Protein AF-A0A1Y3NTS7-F1 (afdb_monomer)

Radius of gyration: 37.54 Å; Cα contacts (8 Å, |Δi|>4): 30; chains: 1; bounding box: 83×31×103 Å

Structure (mmCIF, N/CA/C/O backbone):
data_AF-A0A1Y3NTS7-F1
#
_entry.id   AF-A0A1Y3NTS7-F1
#
loop_
_atom_site.group_PDB
_atom_site.id
_atom_site.type_symbol
_atom_site.label_atom_id
_atom_site.label_alt_id
_atom_site.label_comp_id
_atom_site.label_asym_id
_atom_site.label_entity_id
_atom_site.label_seq_id
_atom_site.pdbx_PDB_ins_code
_atom_site.Cartn_x
_atom_site.Cartn_y
_atom_site.Cartn_z
_atom_site.occupancy
_atom_site.B_iso_or_equiv
_atom_site.auth_seq_id
_atom_site.auth_comp_id
_atom_site.auth_asym_id
_atom_site.auth_atom_id
_atom_site.pdbx_PDB_model_num
ATOM 1 N N . MET A 1 1 ? 10.944 -1.622 -2.783 1.00 57.41 1 MET A N 1
ATOM 2 C CA . MET A 1 1 ? 10.108 -2.823 -2.559 1.00 57.41 1 MET A CA 1
ATOM 3 C C . MET A 1 1 ? 10.225 -3.338 -1.124 1.00 57.41 1 MET A C 1
ATOM 5 O O . MET A 1 1 ? 9.207 -3.390 -0.445 1.00 57.41 1 MET A O 1
ATOM 9 N N . ASP A 1 2 ? 11.427 -3.613 -0.604 1.00 72.56 2 ASP A N 1
ATOM 10 C CA . ASP A 1 2 ? 11.604 -4.149 0.764 1.00 72.56 2 ASP A CA 1
ATOM 11 C C . ASP A 1 2 ? 11.023 -3.290 1.894 1.00 72.56 2 ASP A C 1
ATOM 13 O O . ASP A 1 2 ? 10.480 -3.819 2.861 1.00 72.56 2 ASP A O 1
ATOM 17 N N . THR A 1 3 ? 11.093 -1.963 1.788 1.00 67.62 3 THR A N 1
ATOM 18 C CA . THR A 1 3 ? 10.524 -1.042 2.785 1.00 67.62 3 THR A CA 1
ATOM 19 C C . THR A 1 3 ? 8.996 -1.093 2.831 1.00 67.62 3 THR A C 1
ATOM 21 O O . THR A 1 3 ? 8.423 -1.024 3.914 1.00 67.62 3 THR A O 1
ATOM 24 N N . MET A 1 4 ? 8.333 -1.280 1.684 1.00 62.25 4 MET A N 1
ATOM 25 C CA . MET A 1 4 ? 6.873 -1.422 1.611 1.00 62.25 4 MET A CA 1
ATOM 26 C C . MET A 1 4 ? 6.404 -2.781 2.134 1.00 62.25 4 MET A C 1
ATOM 28 O O . MET A 1 4 ? 5.432 -2.838 2.883 1.00 62.25 4 MET A O 1
ATOM 32 N N . ASN A 1 5 ? 7.123 -3.864 1.818 1.00 75.44 5 ASN A N 1
ATOM 33 C CA . ASN A 1 5 ? 6.822 -5.187 2.374 1.00 75.44 5 ASN A CA 1
ATOM 34 C C . ASN A 1 5 ? 6.963 -5.191 3.903 1.00 75.44 5 ASN A C 1
ATOM 36 O O . ASN A 1 5 ? 6.062 -5.647 4.601 1.00 75.44 5 ASN A O 1
ATOM 40 N N . LYS A 1 6 ? 8.026 -4.570 4.435 1.00 75.56 6 LYS A N 1
ATOM 41 C CA . LYS A 1 6 ? 8.197 -4.374 5.885 1.00 75.56 6 LYS A CA 1
ATOM 42 C C . LYS A 1 6 ? 7.050 -3.576 6.505 1.00 75.56 6 LYS A C 1
ATOM 44 O O . LYS A 1 6 ? 6.595 -3.921 7.592 1.00 75.56 6 LYS A O 1
ATOM 49 N N . TYR A 1 7 ? 6.574 -2.529 5.832 1.00 71.62 7 TYR A N 1
ATOM 50 C CA . TYR A 1 7 ? 5.452 -1.729 6.323 1.00 71.62 7 TYR A CA 1
ATOM 51 C C . TYR A 1 7 ? 4.150 -2.542 6.369 1.00 71.62 7 TYR A C 1
ATOM 53 O O . TYR A 1 7 ? 3.474 -2.559 7.399 1.00 71.62 7 TYR A O 1
ATOM 61 N N . ARG A 1 8 ? 3.848 -3.302 5.306 1.00 73.19 8 ARG A N 1
ATOM 62 C CA . ARG A 1 8 ? 2.704 -4.227 5.258 1.00 73.19 8 ARG A CA 1
ATOM 63 C C . ARG A 1 8 ? 2.768 -5.268 6.375 1.00 73.19 8 ARG A C 1
ATOM 65 O O . ARG A 1 8 ? 1.764 -5.524 7.040 1.00 73.19 8 ARG A O 1
ATOM 72 N N . ASP A 1 9 ? 3.945 -5.836 6.622 1.00 84.31 9 ASP A N 1
ATOM 73 C CA . ASP A 1 9 ? 4.140 -6.829 7.679 1.00 84.31 9 ASP A CA 1
ATOM 74 C C . ASP A 1 9 ? 3.921 -6.225 9.072 1.00 84.31 9 ASP A C 1
ATOM 76 O O . ASP A 1 9 ? 3.266 -6.835 9.921 1.00 84.31 9 ASP A O 1
ATOM 80 N N . ILE A 1 10 ? 4.421 -5.007 9.312 1.00 79.19 10 ILE A N 1
ATOM 81 C CA . ILE A 1 10 ? 4.202 -4.279 10.570 1.00 79.19 10 ILE A CA 1
ATOM 82 C C . ILE A 1 10 ? 2.710 -4.014 10.784 1.00 79.19 10 ILE A C 1
ATOM 84 O O . ILE A 1 10 ? 2.211 -4.264 11.882 1.00 79.19 10 ILE A O 1
ATOM 88 N N . GLN A 1 11 ? 1.990 -3.569 9.754 1.00 69.00 11 GLN A N 1
ATOM 89 C CA . GLN A 1 11 ? 0.558 -3.291 9.856 1.00 69.00 11 GLN A CA 1
ATOM 90 C C . GLN A 1 11 ? -0.280 -4.552 10.069 1.00 69.00 11 GLN A C 1
ATOM 92 O O . GLN A 1 11 ? -1.109 -4.583 10.977 1.00 69.00 11 GLN A O 1
ATOM 97 N N . THR A 1 12 ? 0.009 -5.633 9.341 1.00 79.38 12 THR A N 1
ATOM 98 C CA . THR A 1 12 ? -0.652 -6.936 9.540 1.00 79.38 12 THR A CA 1
ATOM 99 C C . THR A 1 12 ? -0.431 -7.440 10.969 1.00 79.38 12 THR A C 1
ATOM 101 O O . THR A 1 12 ? -1.339 -7.936 11.641 1.00 79.38 12 THR A O 1
ATOM 104 N N . LYS A 1 13 ? 0.790 -7.264 11.490 1.00 82.12 13 LYS A N 1
ATOM 105 C CA . LYS A 1 13 ? 1.135 -7.627 12.867 1.00 82.12 13 LYS A CA 1
ATOM 106 C C . LYS A 1 13 ? 0.399 -6.757 13.891 1.00 82.12 13 LYS A C 1
ATOM 108 O O . LYS A 1 13 ? 0.028 -7.277 14.944 1.00 82.12 13 LYS A O 1
ATOM 113 N N . TYR A 1 14 ? 0.182 -5.477 13.590 1.00 72.88 14 TYR A N 1
ATOM 114 C CA . TYR A 1 14 ? -0.600 -4.558 14.419 1.00 72.88 14 TYR A CA 1
ATOM 115 C C . TYR A 1 14 ? -2.085 -4.936 14.447 1.00 72.88 14 TYR A C 1
ATOM 117 O O . TYR A 1 14 ? -2.630 -5.108 15.536 1.00 72.88 14 TYR A O 1
ATOM 125 N N . GLN A 1 15 ? -2.705 -5.169 13.285 1.00 75.56 15 GLN A N 1
ATOM 126 C CA . GLN A 1 15 ? -4.097 -5.631 13.180 1.00 75.56 15 GLN A CA 1
ATOM 127 C C . GLN A 1 15 ? -4.327 -6.930 13.955 1.00 75.56 15 GLN A C 1
ATOM 129 O O . GLN A 1 15 ? -5.279 -7.039 14.726 1.00 75.56 15 GLN A O 1
ATOM 134 N N . ARG A 1 16 ? -3.418 -7.905 13.825 1.00 80.56 16 ARG A N 1
ATOM 135 C CA . ARG A 1 16 ? -3.522 -9.165 14.573 1.00 80.56 16 ARG A CA 1
ATOM 136 C C . ARG A 1 16 ? -3.474 -8.944 16.086 1.00 80.56 16 ARG A C 1
ATOM 138 O O . ARG A 1 16 ? -4.339 -9.437 16.802 1.00 80.56 16 ARG A O 1
ATOM 145 N N . LYS A 1 17 ? -2.494 -8.174 16.574 1.00 77.50 17 LYS A N 1
ATOM 146 C CA . LYS A 1 17 ? -2.370 -7.864 18.010 1.00 77.50 17 LYS A CA 1
ATOM 147 C C . LYS A 1 17 ? -3.588 -7.123 18.552 1.00 77.50 17 LYS A C 1
ATOM 149 O O . LYS A 1 17 ? -3.964 -7.323 19.704 1.00 77.50 17 LYS A O 1
ATOM 154 N N . TYR A 1 18 ? -4.173 -6.251 17.742 1.00 71.06 18 TYR A N 1
ATOM 155 C CA . TYR A 1 18 ? -5.391 -5.548 18.099 1.00 71.06 18 TYR A CA 1
ATOM 156 C C . TYR A 1 18 ? -6.562 -6.515 18.261 1.00 71.06 18 TYR A C 1
ATOM 158 O O . TYR A 1 18 ? -7.214 -6.502 19.304 1.00 71.06 18 TYR A O 1
ATOM 166 N N . LYS A 1 19 ? -6.787 -7.380 17.264 1.00 76.62 19 LYS A N 1
ATOM 167 C CA . LYS A 1 19 ? -7.880 -8.357 17.271 1.00 76.62 19 LYS A CA 1
ATOM 168 C C . LYS A 1 19 ? -7.815 -9.249 18.512 1.00 76.62 19 LYS A C 1
ATOM 170 O O . LYS A 1 19 ? -8.800 -9.374 19.229 1.00 76.62 19 LYS A O 1
ATOM 175 N N . GLU A 1 20 ? -6.623 -9.749 18.834 1.00 79.88 20 GLU A N 1
ATOM 176 C CA . GLU A 1 20 ? -6.383 -10.557 20.037 1.00 79.88 20 GLU A CA 1
ATOM 177 C C . GLU A 1 20 ? -6.694 -9.806 21.345 1.00 79.88 20 GLU A C 1
ATOM 179 O O . GLU A 1 20 ? -7.206 -10.395 22.296 1.00 79.88 20 GLU A O 1
ATOM 184 N N . ARG A 1 21 ? -6.367 -8.509 21.435 1.00 73.00 21 ARG A N 1
ATOM 185 C CA . ARG A 1 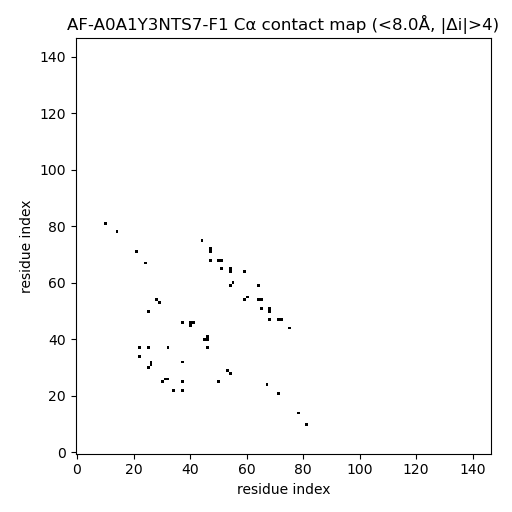21 ? -6.666 -7.702 22.632 1.00 73.00 21 ARG A CA 1
ATOM 186 C C . ARG A 1 21 ? -8.155 -7.417 22.765 1.00 73.00 21 ARG A C 1
ATOM 188 O O . ARG A 1 21 ? -8.689 -7.521 23.863 1.00 73.00 21 ARG A O 1
ATOM 195 N N . MET A 1 22 ? -8.806 -7.096 21.656 1.00 69.06 22 MET A N 1
ATOM 196 C CA . MET A 1 22 ? -10.241 -6.842 21.602 1.00 69.06 22 MET A CA 1
ATOM 197 C C . MET A 1 22 ? -11.055 -8.071 21.990 1.00 69.06 22 MET A C 1
ATOM 199 O O . MET A 1 22 ? -11.951 -7.966 22.823 1.00 69.06 22 MET A O 1
ATOM 203 N N . GLU A 1 23 ? -10.693 -9.241 21.460 1.00 74.12 23 GLU A N 1
ATOM 204 C CA . GLU A 1 23 ? -11.304 -10.517 21.840 1.00 74.12 23 GLU A CA 1
ATOM 205 C C . GLU A 1 23 ? -11.212 -10.747 23.355 1.00 74.12 23 GLU A C 1
ATOM 207 O O . GLU A 1 23 ? -12.215 -11.060 23.995 1.00 74.12 23 GLU A O 1
ATOM 212 N N . LYS A 1 24 ? -10.041 -10.510 23.961 1.00 75.62 24 LYS A N 1
ATOM 213 C CA . LYS A 1 24 ? -9.863 -10.632 25.418 1.00 75.62 24 LYS A CA 1
ATOM 214 C C . LYS A 1 24 ? -10.723 -9.645 26.206 1.00 75.62 24 LYS A C 1
ATOM 216 O O . LYS A 1 24 ? -11.342 -10.051 27.184 1.00 75.62 24 LYS A O 1
ATOM 221 N N . GLN A 1 25 ? -10.770 -8.377 25.797 1.00 64.81 25 GLN A N 1
ATOM 222 C CA . GLN A 1 25 ? -11.556 -7.349 26.488 1.00 64.81 25 GLN A CA 1
ATOM 223 C C . GLN A 1 25 ? -13.058 -7.663 26.435 1.00 64.81 25 GLN A C 1
ATOM 225 O O . GLN A 1 25 ? -13.768 -7.497 27.426 1.00 64.81 25 GLN A O 1
ATOM 230 N N . TYR A 1 26 ? -13.528 -8.169 25.292 1.00 68.69 26 TYR A N 1
ATOM 231 C CA . TYR A 1 26 ? -14.919 -8.560 25.107 1.00 68.69 26 TYR A CA 1
ATOM 232 C C . TYR A 1 26 ? -15.278 -9.790 25.947 1.00 68.69 26 TYR A C 1
ATOM 234 O O . TYR A 1 26 ? -16.295 -9.781 26.632 1.00 68.69 26 TYR A O 1
ATOM 242 N N . LEU A 1 27 ? -14.412 -10.809 25.986 1.00 71.38 27 LEU A N 1
ATOM 243 C CA . LEU A 1 27 ? -14.620 -12.011 26.804 1.00 71.38 27 LEU A CA 1
ATOM 244 C C . LEU A 1 27 ? -14.637 -11.728 28.316 1.00 71.38 27 LEU A C 1
ATOM 246 O O . LEU A 1 27 ? -15.313 -12.442 29.052 1.00 71.38 27 LEU A O 1
ATOM 250 N N . VAL A 1 28 ? -13.944 -10.684 28.793 1.00 72.38 28 VAL A N 1
ATOM 251 C CA . VAL A 1 28 ? -14.020 -10.252 30.205 1.00 72.38 28 VAL A CA 1
ATOM 252 C C . VAL A 1 28 ? -15.420 -9.739 30.559 1.00 72.38 28 VAL A C 1
ATOM 254 O O . VAL A 1 28 ? -15.909 -9.994 31.657 1.00 72.38 28 VAL A O 1
ATOM 257 N N . VAL A 1 29 ? -16.079 -9.034 29.637 1.00 65.69 29 VAL A N 1
ATOM 258 C CA . VAL A 1 29 ? -17.420 -8.461 29.851 1.00 65.69 29 VAL A CA 1
ATOM 259 C C . VAL A 1 29 ? -18.534 -9.449 29.498 1.00 65.69 29 VAL A C 1
ATOM 261 O O . VAL A 1 29 ? -19.580 -9.489 30.157 1.00 65.69 29 VAL A O 1
ATOM 264 N N . ASN A 1 30 ? -18.317 -10.281 28.481 1.00 66.75 30 ASN A N 1
ATOM 265 C CA . ASN A 1 30 ? -19.253 -11.309 28.059 1.00 66.75 30 ASN A CA 1
ATOM 266 C C . ASN A 1 30 ? -18.568 -12.674 27.835 1.00 66.75 30 ASN A C 1
ATOM 268 O O . ASN A 1 30 ? -18.215 -13.018 26.702 1.00 66.75 30 ASN A O 1
ATOM 272 N N . PRO A 1 31 ? -18.424 -13.482 28.906 1.00 70.62 31 PRO A N 1
ATOM 273 C CA . PRO A 1 31 ? -17.706 -14.760 28.869 1.00 70.62 31 PRO A CA 1
ATOM 274 C C . PRO A 1 31 ? -18.322 -15.827 27.954 1.00 70.62 31 PRO A C 1
ATOM 276 O O . PRO A 1 31 ? -17.639 -16.777 27.589 1.00 70.62 31 PRO A O 1
ATOM 279 N N . ASN A 1 32 ? -19.600 -15.687 27.589 1.00 69.88 32 ASN A N 1
ATOM 280 C CA . ASN A 1 32 ? -20.349 -16.692 26.825 1.00 69.88 32 ASN A CA 1
ATOM 281 C C . ASN A 1 32 ? -20.298 -16.472 25.302 1.00 69.88 32 ASN A C 1
ATOM 283 O O . ASN A 1 32 ? -20.974 -17.176 24.555 1.00 69.88 32 ASN A O 1
ATOM 287 N N . THR A 1 33 ? -19.528 -15.489 24.838 1.00 69.75 33 THR A N 1
ATOM 288 C CA . THR A 1 33 ? -19.523 -15.079 23.428 1.00 69.75 33 THR A CA 1
ATOM 289 C C . THR A 1 33 ? -18.677 -16.012 22.575 1.00 69.75 33 THR A C 1
ATOM 291 O O . THR A 1 33 ? -17.543 -16.343 22.924 1.00 69.75 33 THR A O 1
ATOM 294 N N . THR A 1 34 ? -19.194 -16.387 21.406 1.00 76.19 34 THR A N 1
ATOM 295 C CA . THR A 1 34 ? -18.470 -17.249 20.466 1.00 76.19 34 THR A CA 1
ATOM 296 C C . THR A 1 34 ? -17.480 -16.440 19.621 1.00 76.19 34 THR A C 1
ATOM 298 O O . THR A 1 34 ? -17.763 -15.322 19.196 1.00 76.19 34 THR A O 1
ATOM 301 N N . GLN A 1 35 ? -16.330 -17.029 19.288 1.00 70.81 35 GLN A N 1
ATOM 302 C CA . GLN A 1 35 ? -15.268 -16.385 18.497 1.00 70.81 35 GLN A CA 1
ATOM 303 C C . GLN A 1 35 ? -15.749 -15.853 17.127 1.00 70.81 35 GLN A C 1
ATOM 305 O O . GLN A 1 35 ? -15.280 -14.822 16.649 1.00 70.81 35 GLN A O 1
ATOM 310 N N . ASN A 1 36 ? -16.738 -16.520 16.523 1.00 73.31 36 ASN A N 1
ATOM 311 C CA . ASN A 1 36 ? -17.368 -16.104 15.263 1.00 73.31 36 ASN A CA 1
ATOM 312 C C . ASN A 1 36 ? -18.207 -14.824 15.393 1.00 73.31 36 ASN A C 1
ATOM 314 O O . ASN A 1 36 ? -18.315 -14.051 14.444 1.00 73.31 36 ASN A O 1
ATOM 318 N N . GLU A 1 37 ? -18.804 -14.602 16.558 1.00 69.75 37 GLU A N 1
ATOM 319 C CA . GLU A 1 37 ? -19.642 -13.438 16.834 1.00 69.75 37 GLU A CA 1
ATOM 320 C C . GLU A 1 37 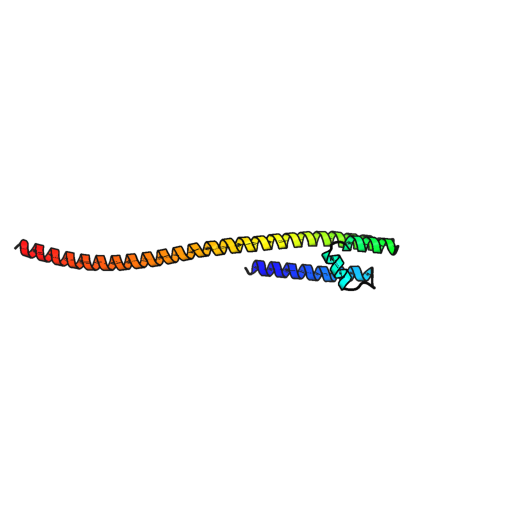? -18.767 -12.203 17.064 1.00 69.75 37 GLU A C 1
ATOM 322 O O . GLU A 1 37 ? -18.996 -11.159 16.460 1.00 69.75 37 GLU A O 1
ATOM 327 N N . ILE A 1 38 ? -17.658 -12.367 17.795 1.00 71.31 38 ILE A N 1
ATOM 328 C CA . ILE A 1 38 ? -16.646 -11.317 17.971 1.00 71.31 38 ILE A CA 1
ATOM 329 C C . ILE A 1 38 ? -16.043 -10.899 16.621 1.00 71.31 38 ILE A C 1
ATOM 331 O O . ILE A 1 38 ? -15.882 -9.707 16.358 1.00 71.31 38 ILE A O 1
ATOM 335 N N . ALA A 1 39 ? -15.753 -11.858 15.735 1.00 72.88 39 ALA A N 1
ATOM 336 C CA . ALA A 1 39 ? -15.236 -11.570 14.398 1.00 72.88 39 ALA A CA 1
ATOM 337 C C . ALA A 1 39 ? -16.224 -10.754 13.543 1.00 72.88 39 ALA A C 1
ATOM 339 O O . ALA A 1 39 ? -15.812 -9.776 12.921 1.00 72.88 39 ALA A O 1
ATOM 340 N N . ARG A 1 40 ? -17.521 -11.100 13.563 1.00 76.25 40 ARG A N 1
ATOM 341 C CA . ARG A 1 40 ? -18.565 -10.329 12.863 1.00 76.25 40 ARG A CA 1
ATOM 342 C C . ARG A 1 40 ? -18.715 -8.915 13.407 1.00 76.25 40 ARG A C 1
ATOM 344 O O . ARG A 1 40 ? -18.882 -7.974 12.636 1.00 76.25 40 ARG A O 1
ATOM 351 N N . LEU A 1 41 ? -18.663 -8.752 14.725 1.00 71.50 41 LEU A N 1
ATOM 352 C CA . LEU A 1 41 ? -18.765 -7.437 15.356 1.00 71.50 41 LEU A CA 1
ATOM 353 C C . LEU A 1 41 ? -17.551 -6.553 15.019 1.00 71.50 41 LEU A C 1
ATOM 355 O O . LEU A 1 41 ? -17.688 -5.341 14.869 1.00 71.50 41 LEU A O 1
ATOM 359 N N . LEU A 1 42 ? -16.369 -7.159 14.861 1.00 69.44 42 LEU A N 1
ATOM 360 C CA . LEU A 1 42 ? -15.141 -6.472 14.448 1.00 69.44 42 LEU A CA 1
ATOM 361 C C . LEU A 1 42 ? -15.226 -5.986 12.999 1.00 69.44 42 LEU A C 1
ATOM 363 O O . LEU A 1 42 ? -14.824 -4.860 12.728 1.00 69.44 42 LEU A O 1
ATOM 367 N N . GLU A 1 43 ? -15.746 -6.818 12.093 1.00 69.81 43 GLU A N 1
ATOM 368 C CA . GLU A 1 43 ? -15.921 -6.471 10.674 1.00 69.81 43 GLU A CA 1
ATOM 369 C C . GLU A 1 43 ? -17.042 -5.455 10.437 1.00 69.81 43 GLU A C 1
ATOM 371 O O . GLU A 1 43 ? -16.911 -4.590 9.579 1.00 69.81 43 GLU A O 1
ATOM 376 N N . SER A 1 44 ? -18.135 -5.535 11.196 1.00 70.69 44 SER A N 1
ATOM 377 C CA . SER A 1 44 ? -19.254 -4.586 11.083 1.00 70.69 44 SER A CA 1
ATOM 378 C C . SER A 1 44 ? -18.961 -3.220 11.710 1.00 70.69 44 SER A C 1
ATOM 380 O O . SER A 1 44 ? -19.683 -2.263 11.450 1.00 70.69 44 SER A O 1
ATOM 382 N N . GLY A 1 45 ? -17.932 -3.110 12.559 1.00 65.56 45 GLY A N 1
ATOM 383 C CA . GLY A 1 45 ? -17.645 -1.895 13.332 1.00 65.56 45 GLY A CA 1
ATOM 384 C C . GLY A 1 45 ? -18.673 -1.594 14.433 1.00 65.56 45 GLY A C 1
ATOM 385 O O . GLY A 1 45 ? -18.527 -0.627 15.180 1.00 65.56 45 GLY A O 1
ATOM 386 N N . GLU A 1 46 ? -19.686 -2.447 14.598 1.00 67.56 46 GLU A N 1
ATOM 387 C CA . GLU A 1 46 ? -20.770 -2.289 15.576 1.00 67.56 46 GLU A CA 1
ATOM 388 C C . GLU A 1 46 ? -20.368 -2.732 16.990 1.00 67.56 46 GLU A C 1
ATOM 390 O O . GLU A 1 46 ? -21.110 -2.532 17.953 1.00 67.56 46 GLU A O 1
ATOM 395 N N . LEU A 1 47 ? -19.161 -3.283 17.147 1.00 65.88 47 LEU A N 1
ATOM 396 C CA . LEU A 1 47 ? -18.653 -3.817 18.410 1.00 65.88 47 LEU A CA 1
ATOM 397 C C . LEU A 1 47 ? -18.704 -2.797 19.554 1.00 65.88 47 LEU A C 1
ATOM 399 O O . LEU A 1 47 ? -19.018 -3.163 20.682 1.00 65.88 47 LEU A O 1
ATOM 403 N N . GLY A 1 48 ? -18.463 -1.514 19.269 1.00 64.06 48 GLY A N 1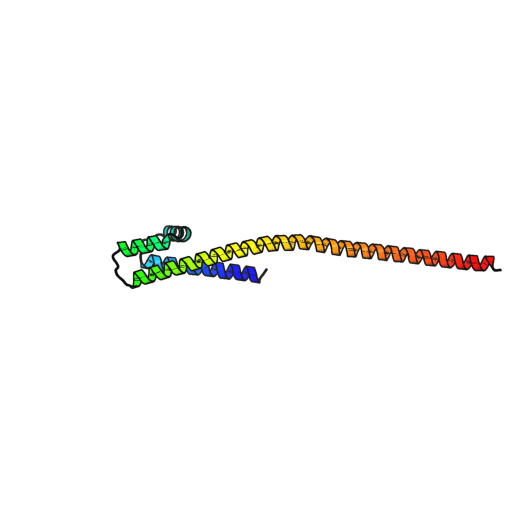
ATOM 404 C CA . GLY A 1 48 ? -18.586 -0.449 20.267 1.00 64.06 48 GLY A CA 1
ATOM 405 C C . GLY A 1 48 ? -20.024 -0.248 20.761 1.00 64.06 48 GLY A C 1
ATOM 406 O O . GLY A 1 48 ? -20.233 -0.047 21.953 1.00 64.06 48 GLY A O 1
ATOM 407 N N . GLN A 1 49 ? -21.024 -0.344 19.880 1.00 66.69 49 GLN A N 1
ATOM 408 C CA . GLN A 1 49 ? -22.431 -0.192 20.266 1.00 66.69 49 GLN A CA 1
ATOM 409 C C . GLN A 1 49 ? -22.930 -1.411 21.041 1.00 66.69 49 GLN A C 1
ATOM 411 O O . GLN A 1 49 ? -23.514 -1.247 22.109 1.00 66.69 49 GLN A O 1
ATOM 416 N N . VAL A 1 50 ? -22.624 -2.619 20.562 1.00 67.88 50 VAL A N 1
ATOM 417 C CA . VAL A 1 50 ? -23.017 -3.868 21.233 1.00 67.88 50 VAL A CA 1
ATOM 418 C C . VAL A 1 50 ? -22.358 -3.977 22.607 1.00 67.88 50 VAL A C 1
ATOM 420 O O . VAL A 1 50 ? -23.015 -4.318 23.583 1.00 67.88 50 VAL A O 1
ATOM 423 N N . PHE A 1 51 ? -21.084 -3.595 22.728 1.00 63.91 51 PHE A N 1
ATOM 424 C CA . PHE A 1 51 ? -20.400 -3.556 24.020 1.00 63.91 51 PHE A CA 1
ATOM 425 C C . PHE A 1 51 ? -21.010 -2.519 24.973 1.00 63.91 51 PHE A C 1
ATOM 427 O O . PHE A 1 51 ? -21.198 -2.805 26.153 1.00 63.91 51 PHE A O 1
ATOM 434 N N . ALA A 1 52 ? -21.364 -1.328 24.477 1.00 64.81 52 ALA A N 1
ATOM 435 C CA . ALA A 1 52 ? -22.037 -0.311 25.283 1.00 64.81 52 ALA A CA 1
ATOM 436 C C . ALA A 1 52 ? -23.396 -0.799 25.794 1.00 64.81 52 ALA A C 1
ATOM 438 O O . ALA A 1 52 ? -23.742 -0.574 26.953 1.00 64.81 52 ALA A O 1
ATOM 439 N N . GLN A 1 53 ? -24.149 -1.478 24.933 1.00 66.38 53 GLN A N 1
ATOM 440 C CA . GLN A 1 53 ? -25.480 -1.983 25.227 1.00 66.38 53 GLN A CA 1
ATOM 441 C C . GLN A 1 53 ? -25.429 -3.123 26.248 1.00 66.38 53 GLN A C 1
ATOM 443 O O . GLN A 1 53 ? -26.130 -3.055 27.253 1.00 66.38 53 GLN 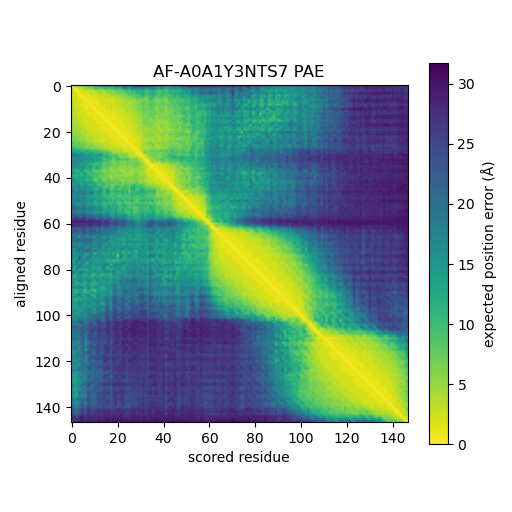A O 1
ATOM 448 N N . GLU A 1 54 ? -24.507 -4.073 26.084 1.00 65.81 54 GLU A N 1
ATOM 449 C CA . GLU A 1 54 ? -24.278 -5.177 27.024 1.00 65.81 54 GLU A CA 1
ATOM 450 C C . GLU A 1 54 ? -23.841 -4.672 28.415 1.00 65.81 54 GLU A C 1
ATOM 452 O O . GLU A 1 54 ? -24.263 -5.195 29.447 1.00 65.81 54 GLU A O 1
ATOM 457 N N . LEU A 1 55 ? -23.018 -3.618 28.469 1.00 62.03 55 LEU A N 1
ATOM 458 C CA . LEU A 1 55 ? -22.600 -2.989 29.727 1.00 62.03 55 LEU A CA 1
ATOM 459 C C . LEU A 1 55 ? -23.747 -2.281 30.455 1.00 62.03 55 LEU A C 1
ATOM 461 O O . LEU A 1 55 ? -23.810 -2.312 31.688 1.00 62.03 55 LEU A O 1
ATOM 465 N N . ILE A 1 56 ? -24.640 -1.638 29.699 1.00 64.50 56 ILE A N 1
ATOM 466 C CA . ILE A 1 56 ? -25.846 -0.994 30.229 1.00 64.50 56 ILE A CA 1
ATOM 467 C C . ILE A 1 56 ? -26.840 -2.059 30.714 1.00 64.50 56 ILE A C 1
ATOM 469 O O . ILE A 1 56 ? -27.403 -1.915 31.800 1.00 64.50 56 ILE A O 1
ATOM 473 N N . GLU A 1 57 ? -27.016 -3.138 29.950 1.00 64.50 57 GLU A N 1
ATOM 474 C CA . GLU A 1 57 ? -27.971 -4.216 30.220 1.00 64.50 57 GLU A CA 1
ATOM 475 C C . GLU A 1 57 ? -27.546 -5.095 31.405 1.00 64.50 57 GLU A C 1
ATOM 477 O O . GLU A 1 57 ? -28.368 -5.415 32.264 1.00 64.50 57 GLU A O 1
ATOM 482 N N . LYS A 1 58 ? -26.242 -5.379 31.560 1.00 60.44 58 LYS A N 1
ATOM 483 C CA . LYS A 1 58 ? -25.698 -6.062 32.751 1.00 60.44 58 LYS A CA 1
ATOM 484 C C . LYS A 1 58 ? -25.663 -5.183 34.008 1.00 60.44 58 LYS A C 1
ATOM 486 O O . LYS A 1 58 ? -25.174 -5.622 35.047 1.00 60.44 58 LYS A O 1
ATOM 491 N N . GLY A 1 59 ? -26.174 -3.948 33.947 1.00 51.94 59 GLY A N 1
ATOM 492 C CA . GLY A 1 59 ? -26.372 -3.081 35.113 1.00 51.94 59 GLY A CA 1
ATOM 493 C C . GLY A 1 59 ? -25.084 -2.665 35.829 1.00 51.94 59 GLY A C 1
ATOM 494 O O . GLY A 1 59 ? -25.136 -2.139 36.945 1.00 51.94 59 GLY A O 1
ATOM 495 N N . SER A 1 60 ? -23.919 -2.877 35.212 1.00 52.25 60 SER A N 1
ATOM 496 C CA . SER A 1 60 ? -22.641 -2.595 35.847 1.00 52.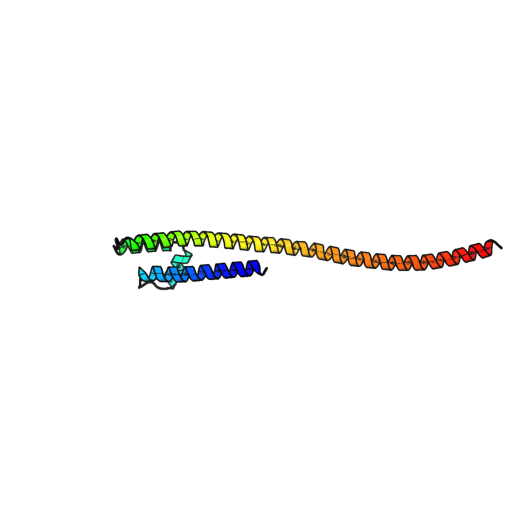25 60 SER A CA 1
ATOM 497 C C . SER A 1 60 ? -22.348 -1.103 35.728 1.00 52.25 60 SER A C 1
ATOM 499 O O . SER A 1 60 ? -21.677 -0.630 34.814 1.00 52.25 60 SER A O 1
ATOM 501 N N . LYS A 1 61 ? -22.842 -0.334 36.704 1.00 53.78 61 LYS A N 1
ATOM 502 C CA . LYS A 1 61 ? -22.435 1.055 36.982 1.00 53.78 61 LYS A CA 1
ATOM 503 C C . LYS A 1 61 ? -20.948 1.168 37.383 1.00 53.78 61 LYS A C 1
ATOM 505 O O . LYS A 1 61 ? -20.583 2.132 38.049 1.00 53.78 61 LYS A O 1
ATOM 510 N N . SER A 1 62 ? -20.089 0.206 37.031 1.00 62.69 62 SER A N 1
ATOM 511 C CA . SER A 1 62 ? -18.659 0.320 37.291 1.00 62.69 62 SER A CA 1
ATOM 512 C C . SER A 1 62 ? -18.050 1.309 36.304 1.00 62.69 62 SER A C 1
ATOM 514 O O . SER A 1 62 ? -18.179 1.179 35.087 1.00 62.69 62 SER A O 1
ATOM 516 N N . THR A 1 63 ? -17.366 2.314 36.833 1.00 61.97 63 THR A N 1
ATOM 517 C CA . THR A 1 63 ? -16.560 3.281 36.082 1.00 61.97 63 THR A CA 1
ATOM 518 C C . THR A 1 63 ? -15.585 2.583 35.118 1.00 61.97 63 THR A C 1
ATOM 520 O O . THR A 1 63 ? -15.295 3.108 34.046 1.00 61.97 63 THR A O 1
ATOM 523 N N . GLU A 1 64 ? -15.153 1.363 35.451 1.00 63.62 64 GLU A N 1
ATOM 524 C CA . GLU A 1 64 ? -14.264 0.519 34.640 1.00 63.62 64 GLU A CA 1
ATOM 525 C C . GLU A 1 64 ? -14.910 0.040 33.336 1.00 63.62 64 GLU A C 1
ATOM 527 O O . GLU A 1 64 ? -14.246 -0.009 32.305 1.00 63.62 64 GLU A O 1
ATOM 532 N N . ALA A 1 65 ? -16.213 -0.253 33.345 1.00 64.75 65 ALA A N 1
ATOM 533 C CA . ALA A 1 65 ? -16.947 -0.652 32.147 1.00 64.75 65 ALA A CA 1
ATOM 534 C C . ALA A 1 65 ? -17.019 0.493 31.124 1.00 64.75 65 ALA A C 1
ATOM 536 O O . ALA A 1 65 ? -16.763 0.300 29.936 1.00 64.75 65 ALA A O 1
ATOM 537 N N . LYS A 1 66 ? -17.306 1.713 31.595 1.00 68.00 66 LYS A N 1
ATOM 538 C CA . LYS A 1 66 ? -17.299 2.915 30.747 1.00 68.00 66 LYS A CA 1
ATOM 539 C C . LYS A 1 66 ? -15.906 3.218 30.195 1.00 68.00 66 LYS A C 1
ATOM 541 O O . LYS A 1 66 ? -15.792 3.563 29.024 1.00 68.00 66 LYS A O 1
ATOM 546 N N . ALA A 1 67 ? -14.866 3.053 31.013 1.00 71.75 67 ALA A N 1
ATOM 547 C CA . ALA A 1 67 ? -13.483 3.221 30.574 1.00 71.75 67 ALA A CA 1
ATOM 548 C C . ALA A 1 67 ? -13.096 2.192 29.496 1.00 71.75 67 ALA A C 1
ATOM 550 O O . ALA A 1 67 ? -12.513 2.562 28.481 1.00 71.75 67 ALA A O 1
ATOM 551 N N . ALA A 1 68 ? -13.488 0.924 29.667 1.00 68.94 68 ALA A N 1
ATOM 552 C CA . ALA A 1 68 ? -13.252 -0.119 28.672 1.00 68.94 68 ALA A CA 1
ATOM 553 C C . ALA A 1 68 ? -13.966 0.179 27.344 1.00 68.94 68 ALA A C 1
ATOM 555 O O . ALA A 1 68 ? -13.379 0.002 26.281 1.00 68.94 68 ALA A O 1
ATOM 556 N N . LEU A 1 69 ? -15.208 0.675 27.386 1.00 70.56 69 LEU A N 1
ATOM 557 C CA . LEU A 1 69 ? -15.951 1.052 26.180 1.00 70.56 69 LEU A CA 1
ATOM 558 C C . LEU A 1 69 ? -15.279 2.207 25.427 1.00 70.56 69 LEU A C 1
ATOM 560 O O . LEU A 1 69 ? -15.160 2.158 24.203 1.00 70.56 69 LEU A O 1
ATOM 564 N N . GLN A 1 70 ? -14.844 3.236 26.155 1.00 76.00 70 GLN A N 1
ATOM 565 C CA . GLN A 1 70 ? -14.142 4.369 25.562 1.00 76.00 70 GLN A CA 1
ATOM 566 C C . GLN A 1 70 ? -12.828 3.918 24.910 1.00 76.00 70 GLN A C 1
ATOM 568 O O . GLN A 1 70 ? -12.566 4.284 23.765 1.00 76.00 70 GLN A O 1
ATOM 573 N N . GLU A 1 71 ? -12.056 3.054 25.582 1.00 75.50 71 GLU A N 1
ATOM 574 C CA . GLU A 1 71 ? -10.835 2.481 25.005 1.00 75.50 71 GLU A CA 1
ATOM 575 C C . GLU A 1 71 ? -11.148 1.727 23.706 1.00 75.50 71 GLU A C 1
ATOM 577 O O . GLU A 1 71 ? -10.441 1.904 22.717 1.00 75.50 71 GLU A O 1
ATOM 582 N N . VAL A 1 72 ? -12.222 0.928 23.676 1.00 73.75 72 VAL A N 1
ATOM 583 C CA . VAL A 1 72 ? -12.667 0.194 22.479 1.00 73.75 72 VAL A CA 1
ATOM 584 C C . VAL A 1 72 ? -13.021 1.139 21.325 1.00 73.75 72 VAL A C 1
ATOM 586 O O . VAL A 1 72 ? -12.616 0.886 20.188 1.00 73.75 72 VAL A O 1
ATOM 589 N N . GLN A 1 73 ? -13.744 2.230 21.588 1.00 73.00 73 GLN A N 1
ATOM 590 C CA . GLN A 1 73 ? -14.107 3.205 20.555 1.00 73.00 73 GLN A CA 1
ATOM 591 C C . GLN A 1 73 ? -12.891 3.943 19.989 1.00 73.00 73 GLN A C 1
ATOM 593 O O . GLN A 1 73 ? -12.760 4.047 18.768 1.00 73.00 73 GLN A O 1
ATOM 598 N N . GLU A 1 74 ? -11.986 4.419 20.845 1.00 77.75 74 GLU A N 1
ATOM 599 C CA . GLU A 1 74 ? -10.750 5.092 20.418 1.00 77.75 74 GLU A CA 1
ATOM 600 C C . GLU A 1 74 ? -9.888 4.152 19.562 1.00 77.75 74 GLU A C 1
ATOM 602 O O . GLU A 1 74 ? -9.460 4.493 18.459 1.00 77.75 74 GLU A O 1
ATOM 607 N N . ARG A 1 75 ? -9.744 2.905 20.015 1.00 74.44 75 ARG A N 1
ATOM 608 C CA . ARG A 1 75 ? -9.078 1.810 19.300 1.00 74.44 75 ARG A CA 1
ATOM 609 C C . ARG A 1 75 ? -9.703 1.538 17.931 1.00 74.44 75 ARG A C 1
ATOM 611 O O . ARG A 1 75 ? -8.982 1.293 16.967 1.00 74.44 75 ARG A O 1
ATOM 618 N N . HIS A 1 76 ? -11.029 1.529 17.830 1.00 77.69 76 HIS A N 1
ATOM 619 C CA . HIS A 1 76 ? -11.710 1.322 16.552 1.00 77.69 76 HIS A CA 1
ATOM 620 C C . HIS A 1 76 ? -11.417 2.465 15.569 1.00 77.69 76 HIS A C 1
ATOM 622 O O . HIS A 1 76 ? -11.088 2.213 14.412 1.00 77.69 76 HIS A O 1
ATOM 628 N N . GLN A 1 77 ? -11.427 3.716 16.038 1.00 77.81 77 GLN A N 1
ATOM 629 C CA . GLN A 1 77 ? -11.058 4.865 15.205 1.00 77.81 77 GLN A CA 1
ATOM 630 C C . GLN A 1 77 ? -9.607 4.791 14.709 1.00 77.81 77 GLN A C 1
ATOM 632 O O . GLN A 1 77 ? -9.327 5.158 13.568 1.00 77.81 77 GLN A O 1
ATOM 637 N N . GLU A 1 78 ? -8.677 4.302 15.533 1.00 76.19 78 GLU A N 1
ATOM 638 C CA . GLU A 1 78 ? -7.297 4.049 15.101 1.00 76.19 78 GLU A CA 1
ATOM 639 C C . GLU A 1 78 ? -7.219 2.988 13.995 1.00 76.19 78 GLU A C 1
ATOM 641 O O . GLU A 1 78 ? -6.451 3.153 13.045 1.00 76.19 78 GLU A O 1
ATOM 646 N N . ILE A 1 79 ? -8.034 1.930 14.067 1.00 75.12 79 ILE A N 1
ATOM 647 C CA . ILE A 1 79 ? -8.105 0.912 13.010 1.00 75.12 79 ILE A CA 1
ATOM 648 C C . ILE A 1 79 ? -8.626 1.478 11.705 1.00 75.12 79 ILE A C 1
ATOM 650 O O . ILE A 1 79 ? -8.032 1.205 10.667 1.00 75.12 79 ILE A O 1
ATOM 654 N N . VAL A 1 80 ? -9.692 2.273 11.749 1.00 78.44 80 VAL A N 1
ATOM 655 C CA . VAL A 1 80 ? -10.251 2.877 10.536 1.00 78.44 80 VAL A CA 1
ATOM 656 C C . VAL A 1 80 ? -9.194 3.740 9.838 1.00 78.44 80 VAL A C 1
ATOM 658 O O . VAL A 1 80 ? -9.052 3.688 8.619 1.00 78.44 80 VAL A O 1
ATOM 661 N N . LYS A 1 81 ? -8.376 4.473 10.605 1.00 78.25 81 LYS A N 1
ATOM 662 C CA . LYS A 1 81 ? -7.237 5.224 10.052 1.00 78.25 81 LYS A CA 1
ATOM 663 C C . LYS A 1 81 ? -6.180 4.307 9.437 1.00 78.25 81 LYS A C 1
ATOM 665 O O . LYS A 1 81 ? -5.677 4.608 8.360 1.00 78.25 81 LYS A O 1
ATOM 670 N N . ILE A 1 82 ? -5.848 3.195 10.096 1.00 75.31 82 ILE A N 1
ATOM 671 C CA . ILE A 1 82 ? -4.917 2.196 9.549 1.00 75.31 82 ILE A CA 1
ATOM 672 C C . ILE A 1 82 ? -5.451 1.630 8.230 1.00 75.31 82 ILE A C 1
ATOM 674 O O . ILE A 1 82 ? -4.702 1.554 7.264 1.00 75.31 82 ILE A O 1
ATOM 678 N N . GLU A 1 83 ? -6.729 1.266 8.171 1.00 74.62 83 GLU A N 1
ATOM 679 C CA . GLU A 1 83 ? -7.371 0.730 6.971 1.00 74.62 83 GLU A CA 1
ATOM 680 C C . GLU A 1 83 ? -7.347 1.737 5.814 1.00 74.62 83 GLU A C 1
ATOM 682 O O . GLU A 1 83 ? -6.964 1.382 4.699 1.00 74.62 83 GLU A O 1
ATOM 687 N N . GLN A 1 84 ? -7.632 3.014 6.088 1.00 76.88 84 GLN A N 1
ATOM 688 C CA . GLN A 1 84 ? -7.459 4.091 5.108 1.00 76.88 84 GLN A CA 1
ATOM 689 C C . GLN A 1 84 ? -6.010 4.183 4.614 1.00 76.88 84 GLN A C 1
ATOM 691 O O . GLN A 1 84 ? -5.777 4.216 3.407 1.00 76.88 84 GLN A O 1
ATOM 696 N N . SER A 1 85 ? -5.026 4.127 5.516 1.00 71.88 85 SER A N 1
ATOM 697 C CA . SER A 1 85 ? -3.609 4.115 5.130 1.00 71.88 85 SER A CA 1
ATOM 698 C C . SER A 1 85 ? -3.223 2.882 4.296 1.00 71.88 85 SER A C 1
ATOM 700 O O . SER A 1 85 ? -2.361 2.987 3.424 1.00 71.88 85 SER A O 1
ATOM 702 N N . VAL A 1 86 ? -3.845 1.715 4.517 1.00 72.94 86 VAL A N 1
ATOM 703 C CA . VAL A 1 86 ? -3.637 0.514 3.680 1.00 72.94 86 VAL A CA 1
ATOM 704 C C . VAL A 1 86 ? -4.160 0.745 2.268 1.00 72.94 86 VAL A C 1
ATOM 706 O O . VAL A 1 86 ? -3.463 0.415 1.308 1.00 72.94 86 VAL A O 1
ATOM 709 N N . LEU A 1 87 ? -5.355 1.320 2.135 1.00 75.56 87 LEU A N 1
ATOM 710 C CA . LEU A 1 87 ? -5.951 1.624 0.833 1.00 75.56 87 LEU A CA 1
ATOM 711 C C . LEU A 1 87 ? -5.111 2.644 0.056 1.00 75.56 87 LEU A C 1
ATOM 713 O O . LEU A 1 87 ? -4.844 2.447 -1.129 1.00 75.56 87 LEU A O 1
ATOM 717 N N . GLU A 1 88 ? -4.615 3.684 0.726 1.00 75.94 88 GLU A N 1
ATOM 718 C CA . GLU A 1 88 ? -3.686 4.653 0.133 1.00 75.94 88 GLU A CA 1
ATOM 719 C C . GLU A 1 88 ? -2.387 3.985 -0.334 1.00 75.94 88 GLU A C 1
ATOM 721 O O . GLU A 1 88 ? -1.899 4.240 -1.437 1.00 75.94 88 GLU A O 1
ATOM 726 N N . LEU A 1 89 ? -1.831 3.077 0.471 1.00 76.75 89 LEU A N 1
ATOM 727 C CA . LEU A 1 89 ? -0.610 2.356 0.121 1.00 76.75 89 LEU A CA 1
ATOM 728 C C . LEU A 1 89 ? -0.835 1.378 -1.040 1.00 76.75 89 LEU A C 1
ATOM 730 O O . LEU A 1 89 ? 0.043 1.214 -1.890 1.00 76.75 89 LEU A O 1
ATOM 734 N N . GLN A 1 90 ? -2.014 0.760 -1.117 1.00 73.94 90 GLN A N 1
ATOM 735 C CA . GLN A 1 90 ? -2.424 -0.059 -2.253 1.00 73.94 90 GLN A CA 1
ATOM 736 C C . GLN A 1 90 ? -2.543 0.777 -3.533 1.00 73.94 90 GLN A C 1
ATOM 738 O O . GLN A 1 90 ? -2.068 0.338 -4.582 1.00 73.94 90 GLN A O 1
ATOM 743 N N . GLN A 1 91 ? -3.089 1.992 -3.449 1.00 72.44 91 GLN A N 1
ATOM 744 C CA . GLN A 1 91 ? -3.130 2.920 -4.579 1.00 72.44 91 GLN A CA 1
ATOM 745 C C . GLN A 1 91 ? -1.717 3.309 -5.034 1.00 72.44 91 GLN A C 1
ATOM 747 O O . GLN A 1 91 ? -1.405 3.208 -6.219 1.00 72.44 91 GLN A O 1
ATOM 752 N N . LEU A 1 92 ? -0.815 3.627 -4.099 1.00 78.06 92 LEU A N 1
ATOM 753 C CA . LEU A 1 92 ? 0.593 3.899 -4.411 1.00 78.06 92 LEU A CA 1
ATOM 754 C C . LEU A 1 92 ? 1.287 2.713 -5.099 1.00 78.06 92 LEU A C 1
ATOM 756 O O . LEU A 1 92 ? 2.147 2.915 -5.956 1.00 78.06 92 LEU A O 1
ATOM 760 N N . PHE A 1 93 ? 0.926 1.473 -4.755 1.00 70.50 93 PHE A N 1
ATOM 761 C CA . PHE A 1 93 ? 1.426 0.279 -5.443 1.00 70.50 93 PHE A CA 1
ATOM 762 C C . PHE A 1 93 ? 0.956 0.206 -6.896 1.00 70.50 93 PHE A C 1
ATOM 764 O O . PHE A 1 93 ? 1.751 -0.142 -7.770 1.00 70.50 93 PHE A O 1
ATOM 771 N N . ILE A 1 94 ? -0.313 0.521 -7.154 1.00 75.06 94 ILE A N 1
ATOM 772 C CA . ILE A 1 94 ? -0.882 0.545 -8.506 1.00 75.06 94 ILE A CA 1
ATOM 773 C C . ILE A 1 94 ? -0.193 1.636 -9.332 1.00 75.06 94 ILE A C 1
ATOM 775 O O . ILE A 1 94 ? 0.294 1.361 -10.429 1.00 75.06 94 ILE A O 1
ATOM 779 N N . ASP A 1 95 ? -0.052 2.837 -8.775 1.00 74.56 95 ASP A N 1
ATOM 780 C CA . ASP A 1 95 ? 0.596 3.962 -9.451 1.00 74.56 95 ASP A CA 1
ATOM 781 C C . ASP A 1 95 ? 2.080 3.666 -9.738 1.00 74.56 95 ASP A C 1
ATOM 783 O O . ASP A 1 95 ? 2.584 3.926 -10.834 1.00 74.56 95 ASP A O 1
ATOM 787 N N . MET A 1 96 ? 2.786 3.031 -8.794 1.00 76.31 96 MET A N 1
ATOM 788 C CA . MET A 1 96 ? 4.169 2.590 -8.995 1.00 76.31 96 MET A CA 1
ATOM 789 C C . MET A 1 96 ? 4.280 1.525 -10.093 1.00 76.31 96 MET A C 1
ATOM 791 O O . MET A 1 96 ? 5.214 1.579 -10.892 1.00 76.31 96 MET A O 1
ATOM 795 N N . GLN A 1 97 ? 3.347 0.571 -10.172 1.00 67.56 97 GLN A N 1
ATOM 796 C CA . GLN A 1 97 ? 3.338 -0.427 -11.249 1.00 67.56 97 GLN A CA 1
ATOM 797 C C . GLN A 1 97 ? 3.178 0.226 -12.625 1.00 67.56 97 GLN A C 1
ATOM 799 O O . GLN A 1 97 ? 3.865 -0.168 -13.569 1.00 67.56 97 GLN A O 1
ATOM 804 N N . VAL A 1 98 ? 2.331 1.253 -12.736 1.00 74.19 98 VAL A N 1
ATOM 805 C CA . VAL A 1 98 ? 2.175 2.034 -13.973 1.00 74.19 98 VAL A CA 1
ATOM 806 C C . VAL A 1 98 ? 3.476 2.759 -14.331 1.00 74.19 98 VAL A C 1
ATOM 808 O O . VAL A 1 98 ? 3.936 2.664 -15.469 1.00 74.19 98 VAL A O 1
ATOM 811 N N . LEU A 1 99 ? 4.122 3.424 -13.369 1.00 71.19 99 LEU A N 1
ATOM 812 C CA . LEU A 1 99 ? 5.384 4.138 -13.601 1.00 71.19 99 LEU A CA 1
ATOM 813 C C . LEU A 1 99 ? 6.538 3.204 -13.997 1.00 71.19 99 LEU A C 1
ATOM 815 O O . LEU A 1 99 ? 7.297 3.529 -14.909 1.00 71.19 99 LEU A O 1
ATOM 819 N N . VAL A 1 100 ? 6.661 2.036 -13.358 1.00 71.06 100 VAL A N 1
ATOM 820 C CA . VAL A 1 100 ? 7.678 1.025 -13.703 1.00 71.06 100 VAL A CA 1
ATOM 821 C C . VAL A 1 100 ? 7.428 0.455 -15.098 1.00 71.06 100 VAL A C 1
ATOM 823 O O . VAL A 1 100 ? 8.371 0.305 -15.874 1.00 71.06 100 VAL A O 1
ATOM 826 N N . LYS A 1 101 ? 6.166 0.186 -15.453 1.00 63.53 101 LYS A N 1
ATOM 827 C CA . LYS A 1 101 ? 5.804 -0.281 -16.797 1.00 63.53 101 LYS A CA 1
ATOM 828 C C . LYS A 1 101 ? 6.183 0.746 -17.869 1.00 63.53 101 LYS A C 1
ATOM 830 O O . LYS A 1 101 ? 6.775 0.365 -18.874 1.00 63.53 101 LYS A O 1
ATOM 835 N N . ASN A 1 102 ? 5.921 2.029 -17.623 1.00 62.38 102 ASN A N 1
ATOM 836 C CA . ASN A 1 102 ? 6.307 3.110 -18.534 1.00 62.38 102 ASN A CA 1
ATOM 837 C C . ASN A 1 102 ? 7.837 3.283 -18.622 1.00 62.38 102 ASN A C 1
ATOM 839 O O . ASN A 1 102 ? 8.363 3.578 -19.690 1.00 62.38 102 ASN A O 1
ATOM 843 N N . GLN A 1 103 ? 8.584 3.052 -17.535 1.00 53.59 103 GLN A N 1
ATOM 844 C CA . GLN A 1 103 ? 10.056 3.079 -17.576 1.00 53.59 103 GLN A CA 1
ATOM 845 C C . GLN A 1 103 ? 10.673 1.913 -18.365 1.00 53.59 103 GLN A C 1
ATOM 847 O O . GLN A 1 103 ? 11.766 2.074 -18.908 1.00 53.59 103 GLN A O 1
ATOM 852 N N . GLY A 1 104 ? 9.983 0.775 -18.501 1.00 57.25 104 GLY A N 1
ATOM 853 C CA . GLY A 1 104 ? 10.415 -0.309 -19.392 1.00 57.25 104 GLY A CA 1
ATOM 854 C C . GLY A 1 104 ? 10.503 0.118 -20.865 1.00 57.25 104 GLY A C 1
ATOM 855 O O . GLY A 1 104 ? 11.357 -0.367 -21.603 1.00 57.25 104 GLY A O 1
ATOM 856 N N . GLU A 1 105 ? 9.681 1.082 -21.284 1.00 56.28 105 GLU A N 1
ATOM 857 C CA . GLU A 1 105 ? 9.658 1.605 -22.655 1.00 56.28 105 GLU A CA 1
ATOM 858 C C . GLU A 1 105 ? 10.893 2.473 -22.971 1.00 56.28 105 GLU A C 1
ATOM 860 O O . GLU A 1 105 ? 11.440 2.411 -24.072 1.00 56.28 105 GLU A O 1
ATOM 865 N N . VAL A 1 106 ? 11.410 3.210 -21.978 1.00 58.12 106 VAL A N 1
ATOM 866 C CA . VAL A 1 106 ? 12.641 4.015 -22.104 1.00 58.12 106 VAL A CA 1
ATOM 867 C C . VAL A 1 106 ? 13.888 3.128 -22.189 1.00 58.12 106 VAL A C 1
ATOM 869 O O . VAL A 1 106 ? 14.813 3.440 -22.939 1.00 58.12 106 VAL A O 1
ATOM 872 N N . ILE A 1 107 ? 13.917 1.996 -21.475 1.00 59.78 107 ILE A N 1
ATOM 873 C CA . ILE A 1 107 ? 15.034 1.036 -21.555 1.00 59.78 107 ILE A CA 1
ATOM 874 C C . ILE A 1 107 ? 15.145 0.456 -22.973 1.00 59.78 107 ILE A C 1
ATOM 876 O O . ILE A 1 107 ? 16.241 0.442 -23.533 1.00 59.78 107 ILE A O 1
ATOM 880 N N . ASN A 1 108 ? 14.019 0.094 -23.598 1.00 62.44 108 ASN A N 1
ATOM 881 C CA . ASN A 1 108 ? 13.996 -0.371 -24.991 1.00 62.44 108 ASN A CA 1
ATOM 882 C C . ASN A 1 108 ? 14.524 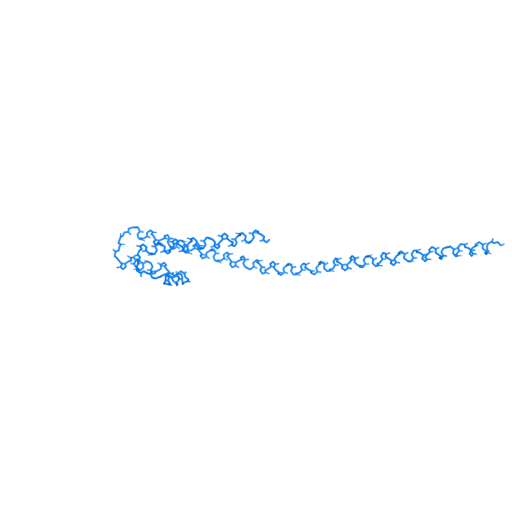0.692 -25.970 1.00 62.44 108 ASN A C 1
ATOM 884 O O . ASN A 1 108 ? 15.194 0.367 -26.949 1.00 62.44 108 ASN A O 1
ATOM 888 N N . GLN A 1 109 ? 14.254 1.976 -25.711 1.0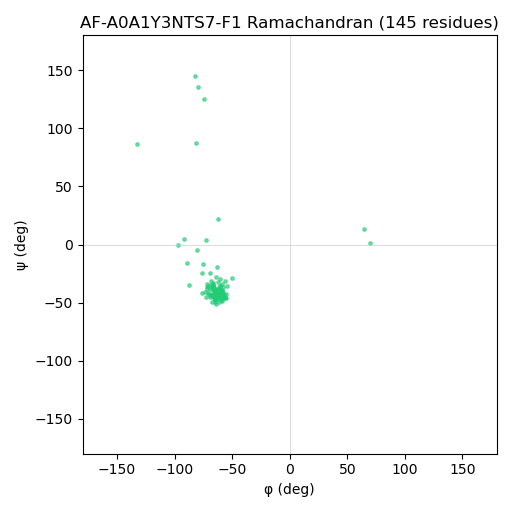0 66.56 109 GLN A N 1
ATOM 889 C CA . GLN A 1 109 ? 14.783 3.065 -26.534 1.00 66.56 109 GLN A CA 1
ATOM 890 C C . GLN A 1 109 ? 16.298 3.236 -26.379 1.00 66.56 109 GLN A C 1
ATOM 892 O O . GLN A 1 109 ? 16.970 3.496 -27.375 1.00 66.56 109 GLN A O 1
ATOM 897 N N . ILE A 1 110 ? 16.849 3.076 -25.172 1.00 70.19 110 ILE A N 1
ATOM 898 C CA . ILE A 1 110 ? 18.303 3.124 -24.949 1.00 70.19 110 ILE A CA 1
ATOM 899 C C . ILE A 1 110 ? 18.984 1.952 -25.658 1.00 70.19 110 ILE A C 1
ATOM 901 O O . ILE A 1 110 ? 19.975 2.156 -26.354 1.00 70.19 110 ILE A O 1
ATOM 905 N N . GLU A 1 111 ? 18.437 0.743 -25.536 1.00 75.38 111 GLU A N 1
ATOM 906 C CA . GLU A 1 111 ? 18.960 -0.436 -26.230 1.00 75.38 111 GLU A CA 1
ATOM 907 C C . GLU A 1 111 ? 18.933 -0.242 -27.754 1.00 75.38 111 GLU A C 1
ATOM 909 O O . GLU A 1 111 ? 19.943 -0.446 -28.427 1.00 75.38 111 GLU A O 1
ATOM 914 N N . CYS A 1 112 ? 17.826 0.277 -28.293 1.00 80.56 112 CYS A N 1
ATOM 915 C CA . CYS A 1 112 ? 17.704 0.597 -29.714 1.00 80.56 112 CYS A CA 1
ATOM 916 C C . CYS A 1 112 ? 18.713 1.671 -30.170 1.00 80.56 112 CYS A C 1
ATOM 918 O O . CYS A 1 112 ? 19.320 1.544 -31.238 1.00 80.56 112 CYS A O 1
ATOM 920 N N . GLN A 1 113 ? 18.951 2.703 -29.354 1.00 83.69 113 GLN A N 1
ATOM 921 C CA . GLN A 1 113 ? 19.957 3.732 -29.638 1.00 83.69 113 GLN A CA 1
ATOM 922 C C . GLN A 1 113 ? 21.384 3.178 -29.603 1.00 83.69 113 GLN A C 1
ATOM 924 O O . GLN A 1 113 ? 22.186 3.543 -30.460 1.00 83.69 113 GLN A O 1
ATOM 929 N N . ILE A 1 114 ? 21.702 2.275 -28.671 1.00 85.88 114 ILE A N 1
ATOM 930 C CA . ILE A 1 114 ? 23.010 1.608 -28.604 1.00 85.88 114 ILE A CA 1
ATOM 931 C C . ILE A 1 114 ? 23.224 0.721 -29.837 1.00 85.88 114 ILE A C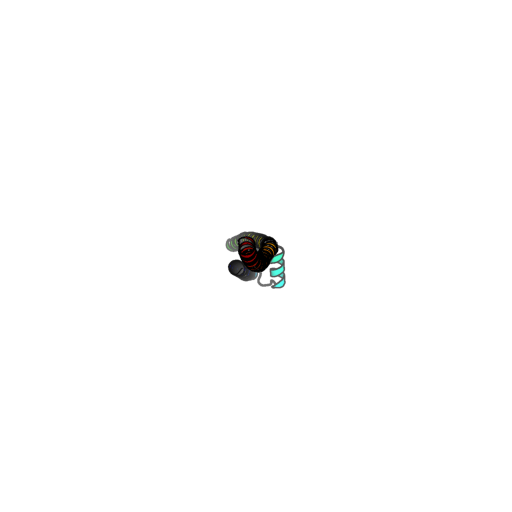 1
ATOM 933 O O . ILE A 1 114 ? 24.282 0.806 -30.459 1.00 85.88 114 ILE A O 1
ATOM 937 N N . ILE A 1 115 ? 22.222 -0.074 -30.232 1.00 88.44 115 ILE A N 1
ATOM 938 C CA . ILE A 1 115 ? 22.282 -0.908 -31.445 1.00 88.44 115 ILE A CA 1
ATOM 939 C C . ILE A 1 115 ? 22.518 -0.029 -32.678 1.00 88.44 115 ILE A C 1
ATOM 941 O O . ILE A 1 115 ? 23.455 -0.264 -33.439 1.00 88.44 115 ILE A O 1
ATOM 945 N N . THR A 1 116 ? 21.742 1.046 -32.824 1.00 89.19 116 THR A N 1
ATOM 946 C CA . THR A 1 116 ? 21.875 1.992 -33.943 1.00 89.19 116 THR A CA 1
ATOM 947 C C . THR A 1 116 ? 23.248 2.674 -33.955 1.00 89.19 116 THR A C 1
ATOM 949 O O . THR A 1 116 ? 23.853 2.848 -35.013 1.00 89.19 116 THR A O 1
ATOM 952 N N . ALA A 1 117 ? 23.777 3.056 -32.788 1.00 92.44 117 ALA A N 1
ATOM 953 C CA . ALA A 1 117 ? 25.111 3.638 -32.674 1.00 92.44 117 ALA A CA 1
ATOM 954 C C . ALA A 1 117 ? 26.209 2.639 -33.080 1.00 92.44 117 ALA A C 1
ATOM 956 O O . ALA A 1 117 ? 27.156 3.027 -33.773 1.00 92.44 117 ALA A O 1
ATOM 957 N N . ASN A 1 118 ? 26.067 1.362 -32.710 1.00 93.75 118 ASN A N 1
ATOM 958 C CA . ASN A 1 118 ? 26.997 0.307 -33.109 1.00 93.75 118 ASN A CA 1
ATOM 959 C C . ASN A 1 118 ? 26.971 0.086 -34.630 1.00 93.75 118 ASN A C 1
ATOM 961 O O . ASN A 1 118 ? 28.013 0.163 -35.276 1.00 93.75 118 ASN A O 1
ATOM 965 N N . GLU A 1 119 ? 25.782 -0.069 -35.218 1.00 93.38 119 GLU A N 1
ATOM 966 C CA . GLU A 1 119 ? 25.608 -0.236 -36.668 1.00 93.38 119 GLU A CA 1
ATOM 967 C C . GLU A 1 119 ? 26.180 0.940 -37.471 1.00 93.38 119 GLU A C 1
ATOM 969 O O . GLU A 1 119 ? 26.838 0.753 -38.496 1.00 93.38 119 GLU A O 1
ATOM 974 N N . ASN A 1 120 ? 25.953 2.173 -37.013 1.00 94.50 120 ASN A N 1
ATOM 975 C CA . ASN A 1 120 ? 26.495 3.362 -37.669 1.00 94.50 120 ASN A CA 1
ATOM 976 C C . ASN A 1 120 ? 28.023 3.427 -37.572 1.00 94.50 120 ASN A C 1
ATOM 978 O O . ASN A 1 120 ? 28.678 3.869 -38.516 1.00 94.50 120 ASN A O 1
ATOM 982 N N . THR A 1 121 ? 28.599 2.974 -36.456 1.00 94.44 121 THR A N 1
ATOM 983 C CA . THR A 1 121 ? 30.055 2.921 -36.275 1.00 94.44 121 THR A CA 1
ATOM 984 C C . THR A 1 121 ? 30.674 1.867 -37.190 1.00 94.44 121 THR A C 1
ATOM 986 O O . THR A 1 121 ? 31.666 2.153 -37.858 1.00 94.44 121 THR A O 1
ATOM 989 N N . GLU A 1 122 ? 30.064 0.685 -37.298 1.00 94.25 122 GLU A N 1
ATOM 990 C CA . GLU A 1 122 ? 30.496 -0.370 -38.222 1.00 94.25 122 GLU A CA 1
ATOM 991 C C . GLU A 1 122 ? 30.451 0.098 -39.683 1.00 94.25 122 GLU A C 1
ATOM 993 O O . GLU A 1 122 ? 31.451 -0.013 -40.398 1.00 94.25 122 GLU A O 1
ATOM 998 N N . LYS A 1 123 ? 29.342 0.719 -40.107 1.00 94.75 123 LYS A N 1
ATOM 999 C CA . LYS A 1 123 ? 29.225 1.325 -41.445 1.00 94.75 123 LYS A CA 1
ATOM 1000 C C . LYS A 1 123 ? 30.271 2.417 -41.667 1.00 94.75 123 LYS A C 1
ATOM 1002 O O . LYS A 1 123 ? 30.911 2.456 -42.713 1.00 94.75 123 LYS A O 1
ATOM 1007 N N . GLY A 1 124 ? 30.496 3.278 -40.673 1.00 94.94 124 GLY A N 1
ATOM 1008 C CA . GLY A 1 124 ? 31.530 4.311 -40.730 1.00 94.94 124 GLY A CA 1
ATOM 1009 C C . GLY A 1 124 ? 32.936 3.733 -40.927 1.00 94.94 124 GLY A C 1
ATOM 1010 O O . GLY A 1 124 ? 33.720 4.262 -41.715 1.00 94.94 124 GLY A O 1
ATOM 1011 N N . VAL A 1 125 ? 33.251 2.616 -40.267 1.00 95.50 125 VAL A N 1
ATOM 1012 C CA . VAL A 1 125 ? 34.525 1.900 -40.437 1.00 95.50 125 VAL A CA 1
ATOM 1013 C C . VAL A 1 125 ? 34.666 1.337 -41.855 1.00 95.50 125 VAL A C 1
ATOM 1015 O O . VAL A 1 125 ? 35.744 1.437 -42.451 1.00 95.50 125 VAL A O 1
ATOM 1018 N N . GLU A 1 126 ? 33.598 0.779 -42.423 1.00 95.06 126 GLU A N 1
ATOM 1019 C CA . GLU A 1 126 ? 33.600 0.260 -43.794 1.00 95.06 126 GLU A CA 1
ATOM 1020 C C . GLU A 1 126 ? 33.792 1.374 -44.836 1.00 95.06 126 GLU A C 1
ATOM 1022 O O . GLU A 1 126 ? 34.651 1.265 -45.719 1.00 95.06 126 GLU A O 1
ATOM 1027 N N . GLU A 1 127 ? 33.077 2.488 -44.688 1.00 95.12 127 GLU A N 1
ATOM 1028 C CA . GLU A 1 127 ? 33.226 3.661 -45.552 1.00 95.12 127 GLU A CA 1
ATOM 1029 C C . GLU A 1 127 ? 34.645 4.242 -45.486 1.00 95.12 127 GLU A C 1
ATOM 1031 O O . GLU A 1 127 ? 35.253 4.532 -46.520 1.00 95.12 127 GLU A O 1
ATOM 1036 N N . LEU A 1 128 ? 35.244 4.329 -44.291 1.00 94.38 128 LEU A N 1
ATOM 1037 C CA . LEU A 1 128 ? 36.638 4.759 -44.134 1.00 94.38 128 LEU A CA 1
ATOM 1038 C C . LEU A 1 128 ? 37.615 3.816 -44.846 1.00 94.38 128 LEU A C 1
ATOM 1040 O O . LEU A 1 128 ? 38.568 4.270 -45.489 1.00 94.38 128 LEU A O 1
ATOM 1044 N N . LYS A 1 129 ? 37.378 2.502 -44.787 1.00 95.00 129 LYS A N 1
ATOM 1045 C CA . LYS A 1 129 ? 38.195 1.510 -45.500 1.00 95.00 129 LYS A CA 1
ATOM 1046 C C . LYS A 1 129 ? 38.119 1.718 -47.014 1.00 95.00 129 LYS A C 1
ATOM 1048 O O . LYS A 1 129 ? 39.158 1.723 -47.682 1.00 95.00 129 LYS A O 1
ATOM 1053 N N . ASN A 1 130 ? 36.922 1.948 -47.548 1.00 94.56 130 ASN A N 1
ATOM 1054 C CA . ASN A 1 130 ? 36.717 2.241 -48.965 1.00 94.56 130 ASN A CA 1
ATOM 1055 C C . ASN A 1 130 ? 37.365 3.573 -49.369 1.00 94.56 130 ASN A C 1
ATOM 1057 O O . ASN A 1 130 ? 38.086 3.629 -50.370 1.00 94.56 130 ASN A O 1
ATOM 1061 N N . ALA A 1 131 ? 37.216 4.620 -48.554 1.00 94.31 131 ALA A N 1
ATOM 1062 C CA . ALA A 1 131 ? 37.842 5.922 -48.771 1.00 94.31 131 ALA A CA 1
ATOM 1063 C C . ALA A 1 131 ? 39.375 5.821 -48.863 1.00 94.31 131 ALA A C 1
ATOM 1065 O O . ALA A 1 131 ? 39.980 6.411 -49.760 1.00 94.31 131 ALA A O 1
ATOM 1066 N N . VAL A 1 132 ? 40.018 5.009 -48.015 1.00 95.12 132 VAL A N 1
ATOM 1067 C CA . VAL A 1 132 ? 41.469 4.751 -48.092 1.00 95.12 132 VAL A CA 1
ATOM 1068 C C . VAL A 1 132 ? 41.853 4.081 -49.416 1.00 95.12 132 VAL A C 1
ATOM 1070 O O . VAL A 1 132 ? 42.881 4.425 -50.012 1.00 95.12 132 VAL A O 1
ATOM 1073 N N . VAL A 1 133 ? 41.046 3.138 -49.912 1.00 94.88 133 VAL A N 1
ATOM 1074 C CA . VAL A 1 133 ? 41.280 2.486 -51.212 1.00 94.88 133 VAL A CA 1
ATOM 1075 C C . VAL A 1 133 ? 41.147 3.490 -52.358 1.00 94.88 133 VAL A C 1
ATOM 1077 O O . VAL A 1 133 ? 42.038 3.552 -53.213 1.00 94.88 133 VAL A O 1
ATOM 1080 N N . TYR A 1 134 ? 40.091 4.305 -52.365 1.00 94.69 134 TYR A N 1
ATOM 1081 C CA . TYR A 1 134 ? 39.898 5.354 -53.368 1.00 94.69 134 TYR A CA 1
ATOM 1082 C C . TYR A 1 134 ? 41.029 6.384 -53.336 1.00 94.69 134 TYR A C 1
ATOM 1084 O O . TYR A 1 134 ? 41.601 6.691 -54.381 1.00 94.69 134 TYR A O 1
ATOM 1092 N N . GLN A 1 135 ? 41.449 6.829 -52.149 1.00 93.38 135 GLN A N 1
ATOM 1093 C CA . GLN A 1 135 ? 42.572 7.752 -51.981 1.00 93.38 135 GLN A CA 1
ATOM 1094 C C . GLN A 1 135 ? 43.883 7.170 -52.538 1.00 93.38 135 GLN A C 1
ATOM 1096 O O . GLN A 1 135 ? 44.665 7.877 -53.176 1.00 93.38 135 GLN A O 1
ATOM 1101 N N . LYS A 1 136 ? 44.157 5.875 -52.323 1.00 93.06 136 LYS A N 1
ATOM 1102 C CA . LYS A 1 136 ? 45.335 5.201 -52.903 1.00 93.06 136 LYS A CA 1
ATOM 1103 C C . LYS A 1 136 ? 45.263 5.136 -54.432 1.00 93.06 136 LYS A C 1
ATOM 1105 O O . LYS A 1 136 ? 46.278 5.367 -55.086 1.00 93.06 136 LYS A O 1
ATOM 1110 N N . LYS A 1 137 ? 44.091 4.835 -55.005 1.00 92.94 137 LYS A N 1
ATOM 1111 C CA . LYS A 1 137 ? 43.885 4.802 -56.466 1.00 92.94 137 LYS A CA 1
ATOM 1112 C C . LYS A 1 137 ? 44.051 6.188 -57.093 1.00 92.94 137 LYS A C 1
ATOM 1114 O O . LYS A 1 137 ? 44.803 6.316 -58.054 1.00 92.94 137 LYS A O 1
ATOM 1119 N N . ALA A 1 138 ? 43.428 7.213 -56.513 1.00 91.31 138 ALA A N 1
ATOM 1120 C CA . ALA A 1 138 ? 43.528 8.593 -56.983 1.00 91.31 138 ALA A CA 1
ATOM 1121 C C . ALA A 1 138 ? 44.984 9.092 -56.985 1.00 91.31 138 ALA A C 1
ATOM 1123 O O . ALA A 1 138 ? 45.445 9.641 -57.981 1.00 91.31 138 ALA A O 1
ATOM 1124 N N . ARG A 1 139 ? 45.751 8.811 -55.917 1.00 91.06 139 ARG A N 1
ATOM 1125 C CA . ARG A 1 139 ? 47.187 9.147 -55.853 1.00 91.06 139 ARG A CA 1
ATOM 1126 C C . ARG A 1 139 ? 48.014 8.471 -56.949 1.00 91.06 139 ARG A C 1
ATOM 1128 O O . ARG A 1 139 ? 48.895 9.108 -57.514 1.00 91.06 139 ARG A O 1
ATOM 1135 N N . LYS A 1 140 ? 47.729 7.203 -57.267 1.00 89.31 140 LYS A N 1
ATOM 1136 C CA . LYS A 1 140 ? 48.402 6.493 -58.368 1.00 89.31 140 LYS A CA 1
ATOM 1137 C C . LYS A 1 140 ? 48.087 7.120 -59.727 1.00 89.31 140 LYS A C 1
ATOM 1139 O O . LYS A 1 140 ? 49.006 7.297 -60.513 1.00 89.31 140 LYS A O 1
ATOM 1144 N N . GLN A 1 141 ? 46.827 7.480 -59.979 1.00 86.94 141 GLN A N 1
ATOM 1145 C CA . GLN A 1 141 ? 46.430 8.123 -61.236 1.00 86.94 141 GLN A CA 1
ATOM 1146 C C . GLN A 1 141 ? 47.081 9.501 -61.410 1.00 86.94 141 GLN A C 1
ATOM 1148 O O . GLN A 1 141 ? 47.620 9.788 -62.473 1.00 86.94 141 GLN A O 1
ATOM 1153 N N . LEU A 1 142 ? 47.102 10.326 -60.359 1.00 85.50 142 LEU A N 1
ATOM 1154 C CA . LEU A 1 142 ? 47.796 11.620 -60.371 1.00 85.50 142 LEU A CA 1
ATOM 1155 C C . LEU A 1 142 ? 49.277 11.479 -60.746 1.00 85.50 142 LEU A C 1
ATOM 1157 O O . LEU A 1 142 ? 49.778 12.253 -61.553 1.00 85.50 142 LEU A O 1
ATOM 1161 N N . PHE A 1 143 ? 49.961 10.467 -60.209 1.00 81.75 143 PHE A N 1
ATOM 1162 C CA . PHE A 1 143 ? 51.362 10.205 -60.539 1.00 81.75 143 PHE A CA 1
ATOM 1163 C C . PHE A 1 143 ? 51.560 9.773 -62.000 1.00 81.75 143 PHE A C 1
ATOM 1165 O O . PHE A 1 143 ? 52.524 10.188 -62.629 1.00 81.75 143 PHE A O 1
ATOM 1172 N N . THR A 1 144 ? 50.647 8.971 -62.558 1.00 77.56 144 THR A N 1
ATOM 1173 C CA . THR A 1 144 ? 50.739 8.521 -63.959 1.00 77.56 144 THR A CA 1
ATOM 1174 C C . THR A 1 144 ? 50.357 9.587 -64.984 1.00 77.56 144 THR A C 1
ATOM 1176 O O . THR A 1 144 ? 50.789 9.484 -66.120 1.00 77.56 144 THR A O 1
ATOM 1179 N N . PHE A 1 145 ? 49.536 10.575 -64.614 1.00 71.19 145 PHE A N 1
ATOM 1180 C CA . PHE A 1 145 ? 49.165 11.694 -65.495 1.00 71.19 145 PHE A CA 1
ATOM 1181 C C . PHE A 1 145 ? 50.126 12.893 -65.394 1.00 71.19 145 PHE A C 1
ATOM 1183 O O . PHE A 1 145 ? 50.069 13.780 -66.238 1.00 71.19 145 PHE A O 1
ATOM 1190 N N . GLY A 1 146 ? 50.960 12.951 -64.349 1.00 63.19 146 GLY A N 1
ATOM 1191 C CA . GLY A 1 146 ? 51.933 14.025 -64.114 1.00 63.19 146 GLY A CA 1
ATOM 1192 C C . GLY A 1 146 ? 53.369 13.730 -64.573 1.00 63.19 146 GLY A C 1
ATOM 1193 O O . GLY A 1 146 ? 54.229 14.587 -64.376 1.00 63.19 146 GLY A O 1
ATOM 1194 N N . MET A 1 147 ? 53.630 12.545 -65.139 1.00 52.03 147 MET A N 1
ATOM 1195 C CA . MET A 1 147 ? 54.857 12.188 -65.876 1.00 52.03 147 MET A CA 1
ATOM 1196 C C . MET A 1 147 ? 54.577 12.206 -67.373 1.00 52.03 147 MET A C 1
ATOM 1198 O O . MET A 1 147 ? 55.486 12.629 -68.117 1.00 52.03 147 MET A O 1
#

Solvent-accessible surface area (backbone atoms only — not comparable to full-atom values): 8127 Å² total; per-residue (Å²): 110,70,70,58,52,52,49,53,51,53,49,54,53,48,55,51,55,48,52,57,51,51,53,53,59,48,39,74,77,42,75,85,65,52,74,68,57,56,52,51,28,61,75,68,65,47,42,52,58,55,50,49,49,51,43,60,71,68,63,54,85,46,69,64,56,58,50,52,46,51,52,49,44,55,53,49,55,54,46,54,53,50,52,51,54,50,53,53,50,51,49,53,50,54,53,48,53,53,52,53,58,56,50,55,57,54,52,53,51,52,53,52,50,51,52,51,52,50,54,52,48,55,51,52,52,51,51,51,54,51,50,52,51,51,52,53,52,52,56,52,51,53,56,67,74,73,110

pLDDT: mean 74.76, std 10.94, range [51.94, 95.5]

Sequence (147 aa):
MDTMNKYRDIQTKYQRKYKERMEKQYLVVNPNTTQNEIARLLESGELGQVFAQELIEKGSKSTEAKAALQEVQERHQEIVKIEQSVLELQQLFIDMQVLVKNQGEVINQIECQIITANENTEKGVEELKNAVVYQKKARKQLFTFGM

Mean predicted aligned error: 16.58 Å

Secondary structure (DSSP, 8-state):
-HHHHHHHHHHHHHHHHHHHHHHHHHHHH-TT--HHHHHHHHHHSTHHHHHHHHHHHTT---HHHHHHHHHHHHHHHHHHHHHHHHHHHHHHHHHHHHHHHHHHHHHHHHHHHHHHHHHHHHHHHHHHHHHHHHHHHHHHHHHHH--

Foldseek 3Di:
DVVLVVVVVVLVVVVVVLLVVQVVLVCVLPVPDDPVRSVVCLVVVCVLVVLVVSCVVVVPPDPVSVVSSVVVNVSSVVVVVSVVVVVVSVVVVVVVVVVVVVVVVVVVVVVVVVVVVVVVVVVVVV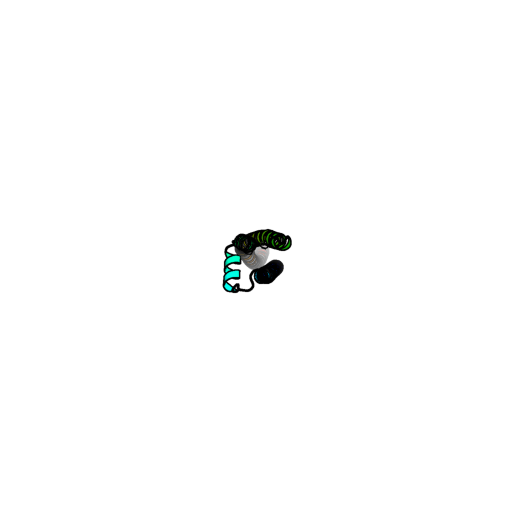VVVVVVVVVVVVVVVVVVVVD